Protein AF-A0A2M7KPG5-F1 (afdb_monomer_lite)

Foldseek 3Di:
DPPVVVLVVLVVVLVVQLVVLVVQLVVVVVVCVVVVNVVCNVVSVVVSVVSNVVSVVVSVPD

Secondary structure (DSSP, 8-state):
---HHHHHHHHHHHHHHHHHHHHHHHHHHHHHHHTT-GGGHHHHHHHHHHHHHHHHHHHH--

Radius of gyration: 15.1 Å; chains: 1; bounding box: 32×14×45 Å

Structure (mmCIF, N/CA/C/O backbone):
data_AF-A0A2M7KPG5-F1
#
_entry.id   AF-A0A2M7KPG5-F1
#
loop_
_atom_site.group_PDB
_atom_site.id
_atom_site.type_symbol
_atom_site.label_atom_id
_atom_site.label_alt_id
_atom_site.label_comp_id
_atom_site.label_asym_id
_atom_site.label_entity_id
_atom_site.label_seq_id
_atom_site.pdbx_PDB_ins_code
_atom_site.Cartn_x
_atom_site.Cartn_y
_atom_site.Cartn_z
_atom_site.occupancy
_atom_site.B_iso_or_equiv
_atom_site.auth_seq_id
_atom_site.auth_comp_id
_atom_site.auth_asym_id
_atom_site.auth_atom_id
_atom_site.pdbx_PDB_model_num
ATOM 1 N N . MET A 1 1 ? 15.360 -8.573 -26.967 1.00 47.66 1 MET A N 1
ATOM 2 C CA . MET A 1 1 ? 16.186 -8.672 -25.747 1.00 47.66 1 MET A CA 1
ATOM 3 C C . MET A 1 1 ? 15.306 -8.257 -24.585 1.00 47.66 1 MET A C 1
ATOM 5 O O . MET A 1 1 ? 14.630 -7.246 -24.697 1.00 47.66 1 MET A O 1
ATOM 9 N N . LEU A 1 2 ? 15.180 -9.097 -23.560 1.00 53.41 2 LEU A N 1
ATOM 10 C CA . LEU A 1 2 ? 14.379 -8.787 -22.378 1.00 53.41 2 LEU A CA 1
ATOM 11 C C . LEU A 1 2 ? 15.166 -7.727 -21.596 1.00 53.41 2 LEU A C 1
ATOM 13 O O . LEU A 1 2 ? 16.146 -8.086 -20.955 1.00 53.41 2 LEU A O 1
ATOM 17 N N . ASP A 1 3 ? 14.825 -6.443 -21.734 1.00 62.84 3 ASP A N 1
ATOM 18 C CA . ASP A 1 3 ? 15.526 -5.364 -21.031 1.00 62.84 3 ASP A CA 1
ATOM 19 C C . ASP A 1 3 ? 15.484 -5.627 -19.518 1.00 62.84 3 ASP A C 1
ATOM 21 O O . ASP A 1 3 ? 14.419 -5.479 -18.903 1.00 62.84 3 ASP A O 1
ATOM 25 N N . PRO A 1 4 ? 16.614 -6.010 -18.891 1.00 63.72 4 PRO A N 1
ATOM 26 C CA . PRO A 1 4 ? 16.637 -6.385 -17.479 1.00 63.72 4 PRO A CA 1
ATOM 27 C C . PRO A 1 4 ? 16.187 -5.215 -16.598 1.00 63.72 4 PRO A C 1
ATOM 29 O O . PRO A 1 4 ? 15.508 -5.404 -15.593 1.00 63.72 4 PRO A O 1
ATO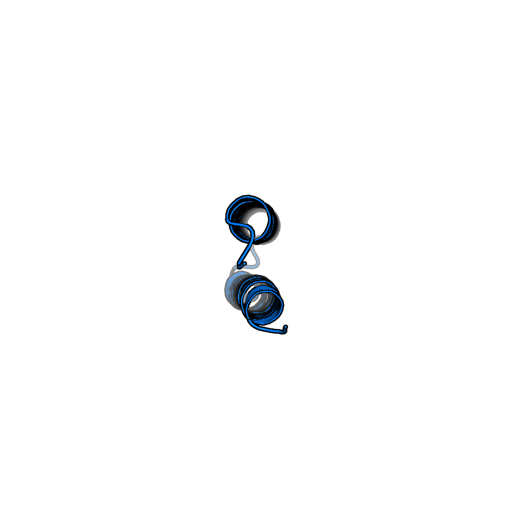M 32 N N . PHE A 1 5 ? 16.481 -3.990 -17.042 1.00 71.38 5 PHE A N 1
ATOM 33 C CA . PHE A 1 5 ? 16.046 -2.744 -16.417 1.00 71.38 5 PHE A CA 1
ATOM 34 C C . PHE A 1 5 ? 14.528 -2.557 -16.425 1.00 71.38 5 PHE A C 1
ATOM 36 O O . PHE A 1 5 ? 13.965 -2.044 -15.461 1.00 71.38 5 PHE A O 1
ATOM 43 N N . ARG A 1 6 ? 13.836 -3.010 -17.475 1.00 67.69 6 ARG A N 1
ATOM 44 C CA . ARG A 1 6 ? 12.375 -2.905 -17.565 1.00 67.69 6 ARG A CA 1
ATOM 45 C C . ARG A 1 6 ? 11.686 -3.915 -16.648 1.00 67.69 6 ARG A C 1
ATOM 47 O O . ARG A 1 6 ? 10.656 -3.600 -16.054 1.00 67.69 6 ARG A O 1
ATOM 54 N N . LEU A 1 7 ? 12.278 -5.102 -16.498 1.00 71.12 7 LEU A N 1
ATOM 55 C CA . LEU A 1 7 ? 11.820 -6.114 -15.545 1.00 71.12 7 LEU A CA 1
ATOM 56 C C . LEU A 1 7 ? 12.049 -5.651 -14.099 1.00 71.12 7 LEU A C 1
ATOM 58 O O . LEU A 1 7 ? 11.133 -5.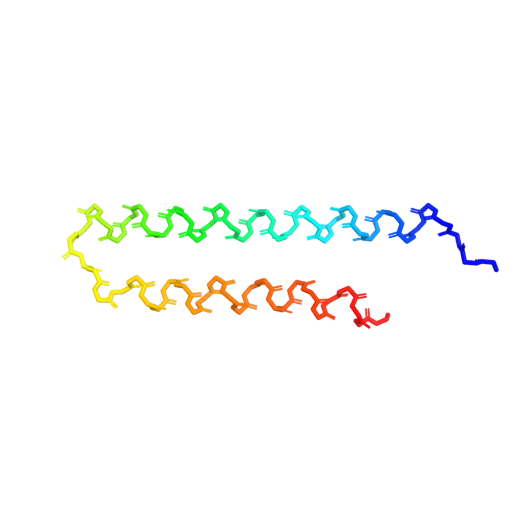718 -13.284 1.00 71.12 7 LEU A O 1
ATOM 62 N N . ALA A 1 8 ? 13.236 -5.110 -13.810 1.00 75.25 8 ALA A N 1
ATOM 63 C CA . ALA A 1 8 ? 13.580 -4.558 -12.504 1.00 75.25 8 ALA A CA 1
ATOM 64 C C . ALA A 1 8 ? 12.677 -3.374 -12.127 1.00 75.25 8 ALA A C 1
ATOM 66 O O . ALA A 1 8 ? 12.178 -3.326 -11.008 1.00 75.25 8 ALA A O 1
ATOM 67 N N . GLY A 1 9 ? 12.388 -2.468 -13.068 1.00 77.44 9 GLY A N 1
ATOM 68 C CA . GLY A 1 9 ? 11.458 -1.357 -12.850 1.00 77.44 9 GLY A CA 1
ATOM 69 C C . GLY A 1 9 ? 10.034 -1.822 -12.529 1.00 77.44 9 GLY A C 1
ATOM 70 O O . GLY A 1 9 ? 9.427 -1.320 -11.585 1.00 77.44 9 GLY A O 1
ATOM 71 N N . ARG A 1 10 ? 9.517 -2.830 -13.249 1.00 73.44 10 ARG A N 1
ATOM 72 C CA . ARG A 1 10 ? 8.211 -3.449 -12.946 1.00 73.44 10 ARG A CA 1
ATOM 73 C C . ARG A 1 10 ? 8.200 -4.119 -11.571 1.00 73.44 10 ARG A C 1
ATOM 75 O O . ARG A 1 10 ? 7.252 -3.928 -10.816 1.00 73.44 10 ARG A O 1
ATOM 82 N N . LEU A 1 11 ? 9.260 -4.850 -11.225 1.00 75.69 11 LEU A N 1
ATOM 83 C CA . LEU A 1 11 ? 9.389 -5.515 -9.928 1.00 75.69 11 LEU A CA 1
ATOM 84 C C . LEU A 1 11 ? 9.464 -4.502 -8.773 1.00 75.69 11 LEU A C 1
ATOM 86 O O . LEU A 1 11 ? 8.855 -4.700 -7.722 1.00 75.69 11 LEU A O 1
ATOM 90 N N . PHE A 1 12 ? 10.170 -3.390 -8.985 1.00 80.00 12 PHE A N 1
ATOM 91 C CA . PHE A 1 12 ? 10.298 -2.315 -8.007 1.00 80.00 12 PHE A CA 1
ATOM 92 C C . PHE A 1 12 ? 8.959 -1.609 -7.779 1.00 80.00 12 PHE A C 1
ATOM 94 O O . PHE A 1 12 ? 8.530 -1.457 -6.637 1.00 80.00 12 PHE A O 1
ATOM 101 N N . LEU A 1 13 ? 8.254 -1.257 -8.860 1.00 78.81 13 LEU A N 1
ATOM 102 C CA . LEU A 1 13 ? 6.927 -0.642 -8.791 1.00 78.81 13 LEU A CA 1
ATOM 103 C C . LEU A 1 13 ? 5.922 -1.552 -8.072 1.00 78.81 13 LEU A C 1
ATOM 105 O O . LEU A 1 13 ? 5.141 -1.101 -7.238 1.00 78.81 13 LEU A O 1
ATOM 109 N N . ALA A 1 14 ? 5.981 -2.848 -8.362 1.00 72.12 14 ALA A N 1
ATOM 110 C CA . ALA A 1 14 ? 5.137 -3.846 -7.735 1.00 72.12 14 ALA A CA 1
ATOM 111 C C . ALA A 1 14 ? 5.413 -4.013 -6.241 1.00 72.12 14 ALA A C 1
ATOM 113 O O . ALA A 1 14 ? 4.483 -4.028 -5.439 1.00 72.12 14 ALA A O 1
ATOM 114 N N . THR A 1 15 ? 6.689 -4.066 -5.861 1.00 76.44 15 THR A N 1
ATOM 115 C CA . THR A 1 15 ? 7.104 -4.082 -4.454 1.00 76.44 15 THR A CA 1
ATOM 116 C C . THR A 1 15 ? 6.568 -2.850 -3.733 1.00 76.44 15 THR A C 1
ATOM 118 O O . THR A 1 15 ? 5.988 -2.964 -2.657 1.00 76.44 15 THR A O 1
ATOM 121 N N . PHE A 1 16 ? 6.673 -1.676 -4.358 1.00 78.94 16 PHE A N 1
ATOM 122 C CA . PHE A 1 16 ? 6.146 -0.432 -3.805 1.00 78.94 16 PHE A CA 1
ATOM 123 C C . PHE A 1 16 ? 4.623 -0.470 -3.625 1.00 78.94 16 PHE A C 1
ATOM 125 O O . PHE A 1 16 ? 4.105 -0.012 -2.609 1.00 78.94 16 PHE A O 1
ATOM 132 N N . ARG A 1 17 ? 3.899 -1.067 -4.578 1.00 76.69 17 ARG A N 1
ATOM 133 C CA . ARG A 1 17 ? 2.439 -1.227 -4.526 1.00 76.69 17 ARG A CA 1
ATOM 134 C C . ARG A 1 17 ? 2.008 -2.203 -3.430 1.00 76.69 17 ARG A C 1
ATOM 136 O O . ARG A 1 17 ? 1.052 -1.923 -2.712 1.00 76.69 17 ARG A O 1
ATOM 143 N N . ILE A 1 18 ? 2.751 -3.294 -3.238 1.00 76.50 18 ILE A N 1
ATOM 144 C CA . ILE A 1 18 ? 2.546 -4.238 -2.129 1.00 76.50 18 ILE A CA 1
ATOM 145 C C . ILE A 1 18 ? 2.781 -3.535 -0.789 1.00 76.50 18 ILE A C 1
ATOM 147 O O . ILE A 1 18 ? 1.945 -3.633 0.104 1.00 76.50 18 ILE A O 1
ATOM 151 N N . VAL A 1 19 ? 3.870 -2.771 -0.656 1.00 78.75 19 VAL A N 1
ATOM 152 C CA . VA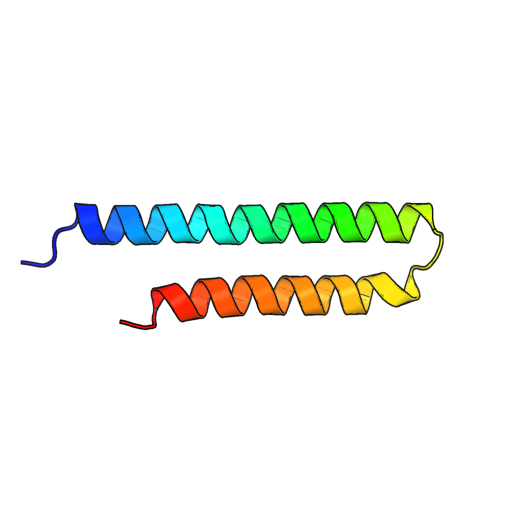L A 1 19 ? 4.160 -1.989 0.556 1.00 78.75 19 VAL A CA 1
ATOM 153 C C . VAL A 1 19 ? 3.062 -0.957 0.822 1.00 78.75 19 VAL A C 1
ATOM 155 O O . VAL A 1 19 ? 2.606 -0.848 1.957 1.00 78.75 19 VAL A O 1
ATOM 158 N N . ALA A 1 20 ? 2.582 -0.252 -0.206 1.00 76.38 20 ALA A N 1
ATOM 159 C CA . ALA A 1 20 ? 1.477 0.696 -0.078 1.00 76.38 20 ALA A CA 1
ATOM 160 C C . ALA A 1 20 ? 0.196 0.012 0.423 1.00 76.38 20 ALA A C 1
ATOM 162 O O . ALA A 1 20 ? -0.441 0.517 1.347 1.00 76.38 20 ALA A O 1
ATOM 163 N N . HIS A 1 21 ? -0.143 -1.168 -0.105 1.00 73.31 21 HIS A N 1
ATOM 164 C CA . HIS A 1 21 ? -1.258 -1.952 0.421 1.00 73.31 21 HIS A CA 1
ATOM 165 C C . HIS A 1 21 ? -1.027 -2.350 1.879 1.00 73.31 21 HIS A C 1
ATOM 167 O O . HIS A 1 21 ? -1.919 -2.149 2.696 1.00 73.31 21 HIS A O 1
ATOM 173 N N . THR A 1 22 ? 0.162 -2.835 2.246 1.00 73.31 22 THR A N 1
ATOM 174 C CA . THR A 1 22 ? 0.516 -3.172 3.641 1.00 73.31 22 THR A CA 1
ATOM 175 C C . THR A 1 22 ? 0.360 -1.992 4.588 1.00 73.31 22 THR A C 1
ATOM 177 O O . THR A 1 22 ? -0.209 -2.149 5.665 1.00 73.31 22 THR A O 1
ATOM 180 N N . VAL A 1 23 ? 0.776 -0.793 4.181 1.00 76.00 23 VAL A N 1
ATOM 181 C CA . VAL A 1 23 ? 0.584 0.426 4.976 1.00 76.00 23 VAL A CA 1
ATOM 182 C C . VAL A 1 23 ? -0.903 0.751 5.134 1.00 76.00 23 VAL A C 1
ATOM 184 O O . VAL A 1 23 ? -1.342 1.031 6.246 1.00 76.00 23 VAL A O 1
ATOM 187 N N . VAL A 1 24 ? -1.702 0.653 4.067 1.00 79.12 24 VAL A N 1
ATOM 188 C CA . VAL A 1 24 ? -3.157 0.875 4.138 1.00 79.12 24 VAL A CA 1
ATOM 189 C C . VAL A 1 24 ? -3.837 -0.152 5.048 1.00 79.12 24 VAL A C 1
ATOM 191 O O . VAL A 1 24 ? -4.658 0.234 5.876 1.00 79.12 24 VAL A O 1
ATOM 194 N N . GLY A 1 25 ? -3.462 -1.431 4.961 1.00 71.50 25 GLY A N 1
ATOM 195 C CA . GLY A 1 25 ? -3.979 -2.489 5.835 1.00 71.50 25 GLY A CA 1
ATOM 196 C C . GLY A 1 25 ? -3.633 -2.249 7.308 1.00 71.50 25 GLY A C 1
ATOM 197 O O . GLY A 1 25 ? -4.491 -2.384 8.178 1.00 71.50 25 GLY A O 1
ATOM 198 N N . LEU A 1 26 ? -2.408 -1.800 7.599 1.00 74.88 26 LEU A N 1
ATOM 199 C CA . LEU A 1 26 ? -1.996 -1.425 8.955 1.00 74.88 26 LEU A CA 1
ATOM 200 C C . LEU A 1 26 ? -2.754 -0.197 9.479 1.00 74.88 26 LEU A C 1
ATOM 202 O O . LEU A 1 26 ? -3.164 -0.191 10.639 1.00 74.88 26 LEU A O 1
ATOM 206 N N . ILE A 1 27 ? -2.983 0.816 8.638 1.00 78.75 27 ILE A N 1
ATOM 207 C CA . ILE A 1 27 ? -3.781 1.998 8.992 1.00 78.75 27 ILE A CA 1
ATOM 208 C C . ILE A 1 27 ? -5.231 1.596 9.276 1.00 78.75 27 ILE A C 1
ATOM 210 O O . ILE A 1 27 ? -5.790 2.014 10.287 1.00 78.75 27 ILE A O 1
ATOM 214 N N . GLN A 1 28 ? -5.831 0.750 8.437 1.00 72.38 28 GLN A N 1
ATOM 215 C CA . GLN A 1 28 ? -7.180 0.236 8.665 1.00 72.38 28 GLN A CA 1
ATOM 216 C C . GLN A 1 28 ? -7.260 -0.558 9.974 1.00 72.38 28 GLN A C 1
ATOM 218 O O . GLN A 1 28 ? -8.127 -0.279 10.799 1.00 72.38 28 GLN A O 1
ATOM 223 N N . CYS A 1 29 ? -6.313 -1.464 10.233 1.00 69.25 29 CYS A N 1
ATOM 224 C CA . CYS A 1 29 ? -6.217 -2.174 11.511 1.00 69.25 29 CYS A CA 1
ATOM 225 C C . CYS A 1 29 ? -6.105 -1.215 12.707 1.00 69.25 29 CYS A C 1
ATOM 227 O O . CYS A 1 29 ? -6.808 -1.400 13.701 1.00 69.25 29 CYS A O 1
ATOM 229 N N . ALA A 1 30 ? -5.281 -0.167 12.616 1.00 73.25 30 ALA A N 1
ATOM 230 C CA . ALA A 1 30 ? -5.148 0.839 13.670 1.00 73.25 30 ALA A CA 1
ATOM 231 C C . ALA A 1 30 ? -6.457 1.621 13.901 1.00 73.25 30 ALA A C 1
ATOM 233 O O . ALA A 1 30 ? -6.837 1.866 15.049 1.00 73.25 30 ALA A O 1
ATOM 234 N N . ILE A 1 31 ? -7.186 1.957 12.831 1.00 75.31 31 ILE A N 1
ATOM 235 C CA . ILE A 1 31 ? -8.494 2.624 12.902 1.00 75.31 31 ILE A CA 1
ATOM 236 C C . ILE A 1 31 ? -9.539 1.711 13.557 1.00 75.31 31 ILE A C 1
ATOM 238 O O . ILE A 1 31 ? -10.260 2.159 14.452 1.00 75.31 31 ILE A O 1
ATOM 242 N N . TYR A 1 32 ? -9.613 0.435 13.171 1.00 72.50 32 TYR A N 1
ATOM 243 C CA . TYR A 1 32 ? -10.567 -0.520 13.747 1.00 72.50 32 TYR A CA 1
ATOM 244 C C . TYR A 1 32 ? -10.266 -0.847 15.211 1.00 72.50 32 TYR A C 1
ATOM 246 O O . TYR A 1 32 ? -11.195 -0.981 16.017 1.00 72.50 32 TYR A O 1
ATOM 254 N N . LEU A 1 33 ? -8.981 -0.892 15.578 1.00 72.06 33 LEU A N 1
ATOM 255 C CA . LEU A 1 33 ? -8.545 -1.030 16.965 1.00 72.06 33 LEU A CA 1
ATOM 256 C C . LEU A 1 33 ? -8.939 0.202 17.796 1.00 72.06 33 LEU A C 1
ATOM 258 O O . LEU A 1 33 ? -9.461 0.053 18.901 1.00 72.06 33 LEU A O 1
ATOM 262 N N . SER A 1 34 ? -8.777 1.411 17.243 1.00 75.62 34 SER A N 1
ATOM 263 C CA . SER A 1 34 ? -9.200 2.666 17.883 1.00 75.62 34 SER A CA 1
ATOM 264 C C . SER A 1 34 ? -10.720 2.734 18.100 1.00 75.62 34 SER A C 1
ATOM 266 O O . SER A 1 34 ? -11.170 3.172 19.157 1.00 75.62 34 SER A O 1
ATOM 268 N N . HIS A 1 35 ? -11.516 2.206 17.164 1.00 80.25 35 HIS A N 1
ATOM 269 C CA . HIS A 1 35 ? -12.981 2.167 17.262 1.00 80.25 35 HIS A CA 1
ATO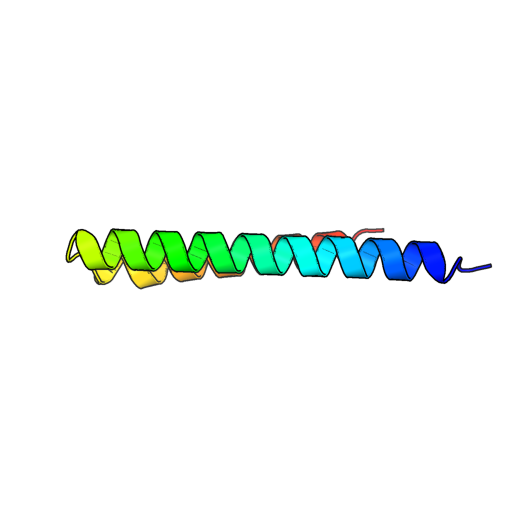M 270 C C . HIS A 1 35 ? -13.532 0.954 18.038 1.00 80.25 35 HIS A C 1
ATOM 272 O O . HIS A 1 35 ? -14.751 0.780 18.097 1.00 80.25 35 HIS A O 1
ATOM 278 N N . ARG A 1 36 ? -12.670 0.108 18.633 1.00 72.44 36 ARG A N 1
ATOM 279 C CA . ARG A 1 36 ? -13.045 -1.133 19.347 1.00 72.44 36 ARG A CA 1
ATOM 280 C C . ARG 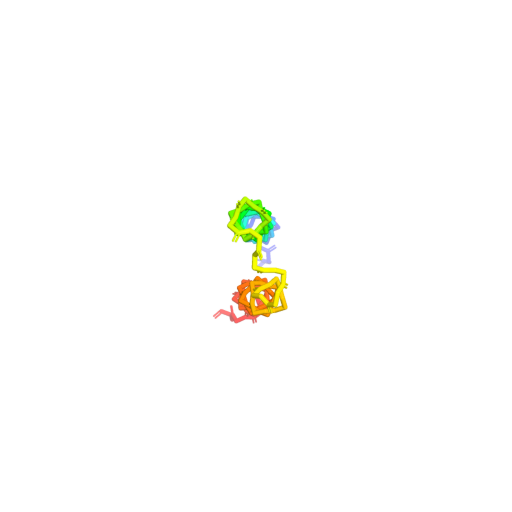A 1 36 ? -13.996 -2.040 18.553 1.00 72.44 36 ARG A C 1
ATOM 282 O O . ARG A 1 36 ? -14.871 -2.683 19.130 1.00 72.44 36 ARG A O 1
ATOM 289 N N . ARG A 1 37 ? -13.828 -2.115 17.230 1.00 71.06 37 ARG A N 1
ATOM 290 C CA . ARG A 1 37 ? -14.592 -3.028 16.364 1.00 71.06 37 ARG A CA 1
ATOM 291 C C . ARG A 1 37 ? -13.668 -4.086 15.758 1.00 71.06 37 ARG A C 1
ATOM 293 O O . ARG A 1 37 ? -13.391 -4.020 14.562 1.00 71.06 37 ARG A O 1
ATOM 300 N N . PRO A 1 38 ? -13.191 -5.054 16.567 1.00 65.69 38 PRO A N 1
ATOM 301 C CA . PRO A 1 38 ? -12.285 -6.101 16.098 1.00 65.69 38 PRO A CA 1
ATOM 302 C C . PRO A 1 38 ? -12.919 -7.003 15.030 1.00 65.69 38 PRO A C 1
ATOM 304 O O . PRO A 1 38 ? -12.200 -7.576 14.222 1.00 65.69 38 PRO A O 1
ATOM 307 N N . ASP A 1 39 ? -14.251 -7.059 14.975 1.00 68.06 39 ASP A N 1
ATOM 308 C CA . ASP A 1 39 ? -15.026 -7.783 13.960 1.00 68.06 39 ASP A CA 1
ATOM 309 C C . ASP A 1 39 ? -14.681 -7.356 12.520 1.00 68.06 39 ASP A C 1
ATOM 311 O O . ASP A 1 39 ? -14.654 -8.171 11.607 1.00 68.06 39 ASP A O 1
ATOM 315 N N . GLN A 1 40 ? -14.328 -6.080 12.321 1.00 69.69 40 GLN A N 1
ATOM 316 C CA . GLN A 1 40 ? -14.000 -5.528 11.000 1.00 69.69 40 GLN A CA 1
ATOM 317 C C . GLN A 1 40 ? -12.527 -5.710 10.608 1.00 69.69 40 GLN A C 1
ATOM 319 O O . GLN A 1 40 ? -12.147 -5.379 9.488 1.00 69.69 40 GLN A O 1
ATOM 324 N N . ILE A 1 41 ? -11.684 -6.252 11.498 1.00 67.50 41 ILE A N 1
ATOM 325 C CA . ILE A 1 41 ? -10.273 -6.531 11.185 1.00 67.50 41 ILE A CA 1
ATOM 326 C C . ILE A 1 41 ? -10.174 -7.611 10.101 1.00 67.50 41 ILE A C 1
ATOM 328 O O . ILE A 1 41 ? -9.300 -7.526 9.242 1.00 67.50 41 ILE A O 1
ATOM 332 N N . GLY A 1 42 ? -11.080 -8.596 10.112 1.00 67.12 42 GLY A N 1
ATOM 333 C CA . GLY A 1 42 ? -11.141 -9.642 9.087 1.00 67.12 42 GLY A CA 1
ATOM 334 C C . GLY A 1 42 ? -11.486 -9.092 7.702 1.00 67.12 42 GLY A C 1
ATOM 335 O O . GLY A 1 42 ? -10.819 -9.438 6.728 1.00 67.12 42 GLY A O 1
ATOM 336 N N . ASP A 1 43 ? -12.457 -8.179 7.628 1.00 73.94 43 ASP A N 1
ATOM 337 C CA . ASP A 1 43 ? -12.827 -7.474 6.392 1.00 73.94 43 ASP A CA 1
ATOM 338 C C . ASP A 1 43 ? -11.662 -6.620 5.868 1.00 73.94 43 ASP A C 1
ATOM 340 O O . ASP A 1 43 ? -11.290 -6.714 4.701 1.00 73.94 43 ASP A O 1
ATOM 344 N N . ALA A 1 44 ? -10.996 -5.878 6.759 1.00 66.00 44 ALA A N 1
ATOM 345 C CA . ALA A 1 44 ? -9.808 -5.081 6.440 1.00 66.00 44 ALA A CA 1
ATOM 346 C C . ALA A 1 44 ? -8.657 -5.928 5.877 1.00 66.00 44 ALA A C 1
ATOM 348 O O . ALA A 1 44 ? -7.987 -5.545 4.917 1.00 6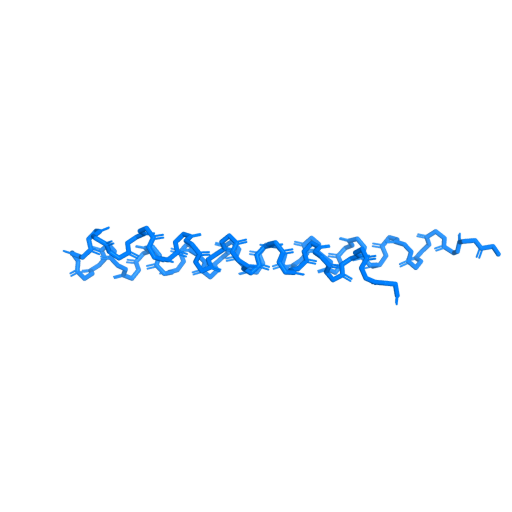6.00 44 ALA A O 1
ATOM 349 N N . PHE A 1 45 ? -8.428 -7.103 6.471 1.00 70.44 45 PHE A N 1
ATOM 350 C CA . PHE A 1 45 ? -7.431 -8.057 5.994 1.00 70.44 45 PHE A CA 1
ATOM 351 C C . PHE A 1 45 ? -7.819 -8.670 4.646 1.00 70.44 45 PHE A C 1
ATOM 353 O O . PHE A 1 45 ? -6.945 -8.904 3.811 1.00 70.44 45 PHE A O 1
ATOM 360 N N . GLY A 1 46 ? -9.112 -8.907 4.415 1.00 72.31 46 GLY A N 1
ATOM 361 C CA . GLY A 1 46 ? -9.645 -9.346 3.127 1.00 72.31 46 GLY A CA 1
ATOM 362 C C . GLY A 1 46 ? -9.426 -8.304 2.029 1.00 72.31 46 GLY A C 1
ATOM 363 O O . GLY A 1 46 ? -8.900 -8.634 0.965 1.00 72.31 46 GLY A O 1
ATOM 364 N N . GLU A 1 47 ? -9.746 -7.039 2.309 1.00 73.62 47 GLU A N 1
ATOM 365 C CA . GLU A 1 47 ? -9.513 -5.890 1.423 1.00 73.62 47 GLU A CA 1
ATOM 366 C C . GLU A 1 47 ? -8.015 -5.735 1.105 1.00 73.62 47 GLU A C 1
ATOM 368 O O . GLU A 1 47 ? -7.611 -5.581 -0.052 1.00 73.62 47 GLU A O 1
ATOM 373 N N . TRP A 1 48 ? -7.170 -5.861 2.134 1.00 69.31 48 TRP A N 1
ATOM 374 C CA . TRP A 1 48 ? -5.718 -5.840 2.005 1.00 69.31 48 TRP A CA 1
ATOM 375 C C . TRP A 1 48 ? -5.200 -6.970 1.110 1.00 69.31 48 TRP A C 1
ATOM 377 O O . TRP A 1 48 ? -4.465 -6.719 0.152 1.00 69.31 48 TRP A O 1
ATOM 387 N N . GLY A 1 49 ? -5.620 -8.209 1.377 1.00 70.12 49 GLY A N 1
ATOM 388 C CA . GLY A 1 49 ? -5.239 -9.381 0.593 1.00 70.12 49 GLY A CA 1
ATOM 389 C C . GLY A 1 49 ? -5.700 -9.288 -0.862 1.00 70.12 49 GLY A C 1
ATOM 390 O O . GLY A 1 49 ? -4.969 -9.696 -1.767 1.00 70.12 49 GLY A O 1
ATOM 391 N N . ARG A 1 50 ? -6.868 -8.682 -1.110 1.00 76.06 50 ARG A N 1
ATOM 392 C CA . ARG A 1 50 ? -7.377 -8.408 -2.458 1.00 76.06 50 ARG A CA 1
ATOM 393 C C . ARG A 1 50 ? -6.491 -7.405 -3.189 1.00 76.06 50 ARG A C 1
ATOM 395 O O . ARG A 1 50 ? -6.092 -7.685 -4.312 1.00 76.06 50 ARG A O 1
ATOM 402 N N . GLY A 1 51 ? -6.110 -6.304 -2.538 1.00 71.06 51 GLY A N 1
ATOM 403 C CA . GLY A 1 51 ? -5.197 -5.304 -3.103 1.00 71.06 51 GLY A CA 1
ATOM 404 C C . GLY A 1 51 ? -3.802 -5.860 -3.406 1.00 71.06 51 GLY A C 1
ATOM 405 O O . GLY A 1 51 ? -3.256 -5.620 -4.480 1.00 71.06 51 GLY A O 1
ATOM 406 N N . VAL A 1 52 ? -3.246 -6.678 -2.505 1.00 71.56 52 VAL A N 1
ATOM 407 C CA . VAL A 1 52 ? -1.959 -7.359 -2.727 1.00 71.56 52 VAL A CA 1
ATOM 408 C C . VAL A 1 52 ? -2.052 -8.347 -3.892 1.00 71.56 52 VAL A C 1
ATOM 410 O O . VAL A 1 52 ? -1.181 -8.351 -4.759 1.00 71.56 52 VAL A O 1
ATOM 413 N N . THR A 1 53 ? -3.111 -9.157 -3.949 1.00 74.62 53 THR A N 1
ATOM 414 C CA . THR A 1 53 ? -3.304 -10.144 -5.023 1.00 74.62 53 THR A CA 1
ATOM 415 C C . THR A 1 53 ? -3.529 -9.470 -6.375 1.00 74.62 53 THR A C 1
ATOM 417 O O . THR A 1 53 ? -2.969 -9.920 -7.370 1.00 74.62 53 THR A O 1
ATOM 420 N N . ASP A 1 54 ? -4.289 -8.373 -6.418 1.00 73.94 54 ASP A N 1
ATOM 421 C CA . ASP A 1 54 ? -4.517 -7.585 -7.633 1.00 73.94 54 ASP A CA 1
ATOM 422 C C . ASP A 1 54 ? -3.217 -6.920 -8.109 1.00 73.94 54 ASP A C 1
ATOM 424 O O . ASP A 1 54 ? -2.854 -7.037 -9.277 1.00 73.94 54 ASP A O 1
ATOM 428 N N . ALA A 1 55 ? -2.433 -6.347 -7.187 1.00 66.31 55 ALA A N 1
ATOM 429 C CA . ALA A 1 55 ? -1.114 -5.798 -7.488 1.00 66.31 55 ALA A CA 1
ATOM 430 C C . ALA A 1 55 ? -0.139 -6.862 -8.015 1.00 66.31 55 ALA A C 1
ATOM 432 O O . ALA A 1 55 ? 0.634 -6.567 -8.921 1.00 66.31 55 ALA A O 1
ATOM 433 N N . ILE A 1 56 ? -0.180 -8.092 -7.489 1.00 67.62 56 ILE A N 1
ATOM 434 C CA . ILE A 1 56 ? 0.612 -9.218 -8.004 1.00 67.62 56 ILE A CA 1
ATOM 435 C C . ILE A 1 56 ? 0.101 -9.651 -9.383 1.00 67.62 56 ILE A C 1
ATOM 437 O O . ILE A 1 56 ? 0.900 -9.845 -10.298 1.00 67.62 56 ILE A O 1
ATOM 441 N N . ALA A 1 57 ? -1.213 -9.771 -9.570 1.00 72.75 57 ALA A N 1
ATOM 442 C CA . ALA A 1 57 ? -1.812 -10.132 -10.851 1.00 72.75 57 ALA A CA 1
ATOM 443 C C . ALA A 1 57 ? -1.479 -9.113 -11.954 1.00 72.75 57 ALA A C 1
ATOM 445 O O . ALA A 1 57 ? -1.269 -9.509 -13.099 1.00 72.75 57 ALA A O 1
ATOM 446 N N . ASP A 1 58 ? -1.360 -7.829 -11.611 1.00 69.38 58 ASP A N 1
ATOM 447 C CA . ASP A 1 58 ? -0.947 -6.745 -12.511 1.00 69.38 58 ASP A CA 1
ATOM 448 C C . ASP A 1 58 ? 0.511 -6.893 -12.994 1.00 69.38 58 ASP A C 1
ATOM 450 O O . ASP A 1 58 ? 0.845 -6.481 -14.100 1.00 69.38 58 ASP A O 1
ATOM 454 N N . ILE A 1 59 ? 1.385 -7.547 -12.215 1.00 63.91 59 ILE A N 1
ATOM 455 C CA . ILE A 1 59 ? 2.762 -7.886 -12.634 1.00 63.91 59 ILE A CA 1
ATOM 456 C C . ILE A 1 59 ? 2.751 -8.971 -13.710 1.00 63.91 59 ILE A C 1
ATOM 458 O O . ILE A 1 59 ? 3.562 -8.948 -14.639 1.00 63.91 59 ILE A O 1
ATOM 462 N N . PHE A 1 60 ? 1.862 -9.954 -13.548 1.00 65.44 60 PHE A N 1
ATOM 463 C CA . PHE A 1 60 ? 1.753 -11.110 -14.436 1.00 65.44 60 PHE A CA 1
ATOM 464 C C . PHE A 1 60 ? 0.878 -10.834 -15.665 1.00 65.44 60 PHE A C 1
ATOM 466 O O . PHE A 1 60 ? 1.041 -11.504 -16.688 1.00 65.44 60 PHE A O 1
ATOM 473 N N . LYS A 1 61 ? -0.018 -9.840 -15.606 1.00 62.72 61 LYS A N 1
ATOM 474 C CA . LYS A 1 61 ? -0.728 -9.324 -16.778 1.00 62.72 61 LYS A CA 1
ATOM 475 C C . LYS A 1 61 ? 0.248 -8.525 -17.646 1.00 62.72 61 LYS A C 1
ATOM 477 O O . LYS A 1 61 ? 0.906 -7.589 -17.206 1.00 62.72 61 LYS A O 1
ATOM 482 N N . ARG A 1 62 ? 0.393 -8.995 -18.882 1.00 51.53 62 ARG A N 1
ATOM 483 C CA . ARG A 1 62 ? 1.468 -8.647 -19.814 1.00 51.53 62 ARG A CA 1
ATOM 484 C C . ARG A 1 62 ? 1.281 -7.273 -20.444 1.00 51.53 62 ARG A C 1
ATOM 486 O O . ARG A 1 62 ? 0.186 -7.060 -21.003 1.00 51.53 62 ARG A O 1
#

Sequence (62 aa):
MLDPFRLAGRLFLATFRIVAHTVVGLIQCAIYLSHRRPDQIGDAFGEWGRGVTDAIADIFKR

pLDDT: mean 71.23, std 6.35, range [47.66, 80.25]